Protein AF-A0ABD5VBH8-F1 (afdb_monomer)

Foldseek 3Di:
DFAAQPQPRHTDDPPQDWQWDQDPVGIGIHRDLVSQCVVVVHDSVVSVCRSPPPPPDD

Structure (mmCIF, N/CA/C/O backbone):
data_AF-A0ABD5VBH8-F1
#
_entry.id   AF-A0ABD5VBH8-F1
#
loop_
_atom_site.group_PDB
_atom_site.id
_atom_site.type_symbol
_atom_site.label_atom_id
_atom_site.label_alt_id
_atom_site.label_comp_id
_atom_site.label_asym_id
_atom_site.label_entity_id
_atom_site.label_seq_id
_atom_site.pdbx_PDB_ins_code
_atom_site.Cartn_x
_atom_site.Cartn_y
_atom_site.Cartn_z
_atom_site.occupancy
_atom_site.B_iso_or_equiv
_atom_site.auth_seq_id
_atom_site.auth_comp_id
_atom_site.auth_asym_id
_atom_site.auth_atom_id
_atom_site.pdbx_PDB_model_num
ATOM 1 N N . MET A 1 1 ? -6.095 -3.818 16.098 1.00 52.03 1 MET A N 1
ATOM 2 C CA . MET A 1 1 ? -5.851 -2.493 15.492 1.00 52.03 1 MET A CA 1
ATOM 3 C C . MET A 1 1 ? -6.377 -2.578 14.074 1.00 52.03 1 MET A C 1
ATOM 5 O O . MET A 1 1 ? -5.909 -3.451 13.356 1.00 52.03 1 MET A O 1
ATOM 9 N N . ALA A 1 2 ? -7.397 -1.793 13.723 1.00 63.62 2 ALA A N 1
ATOM 10 C CA . ALA A 1 2 ? -7.876 -1.725 12.343 1.00 63.62 2 ALA A CA 1
ATOM 11 C C . ALA A 1 2 ? -6.831 -0.972 11.512 1.00 63.62 2 ALA A C 1
ATOM 13 O O . ALA A 1 2 ? -6.343 0.068 11.960 1.00 63.62 2 ALA A O 1
ATOM 14 N N . GLN A 1 3 ? -6.441 -1.521 10.364 1.00 78.00 3 GLN A N 1
ATOM 15 C CA . GLN A 1 3 ? -5.628 -0.782 9.402 1.00 78.00 3 GLN A CA 1
ATOM 16 C C . GLN A 1 3 ? -6.578 0.095 8.579 1.00 78.00 3 GLN A C 1
ATOM 18 O O . GLN A 1 3 ? -7.748 -0.238 8.426 1.00 78.00 3 GLN A O 1
ATOM 23 N N . THR A 1 4 ? -6.116 1.229 8.074 1.00 85.88 4 THR A N 1
ATOM 24 C CA . THR A 1 4 ? -6.914 2.098 7.196 1.00 85.88 4 THR A CA 1
ATOM 25 C C . THR A 1 4 ? -6.163 2.311 5.900 1.00 85.88 4 THR A C 1
ATOM 27 O O . THR A 1 4 ? -4.944 2.468 5.919 1.00 85.88 4 THR A O 1
ATOM 30 N N . CYS A 1 5 ? -6.888 2.322 4.785 1.00 85.56 5 CYS A N 1
ATOM 31 C CA . CYS A 1 5 ? -6.318 2.628 3.483 1.00 85.56 5 CYS A CA 1
ATOM 32 C C . CYS A 1 5 ? -5.753 4.049 3.494 1.00 85.56 5 CYS A C 1
ATOM 34 O O . CYS A 1 5 ? -6.496 4.997 3.754 1.00 85.56 5 CYS A O 1
ATOM 36 N N . ALA A 1 6 ? -4.469 4.195 3.175 1.00 83.31 6 ALA A N 1
ATOM 37 C CA . ALA A 1 6 ? -3.794 5.490 3.154 1.00 83.31 6 ALA A CA 1
ATOM 38 C C . ALA A 1 6 ? -4.424 6.471 2.147 1.00 83.31 6 ALA A C 1
ATOM 40 O O . ALA A 1 6 ? -4.400 7.674 2.383 1.00 83.31 6 ALA A O 1
ATOM 41 N N . GLN A 1 7 ? -5.043 5.959 1.072 1.00 85.44 7 GLN A N 1
ATOM 42 C CA . GLN A 1 7 ? -5.640 6.797 0.029 1.00 85.44 7 GLN A CA 1
ATOM 43 C C . GLN A 1 7 ? -7.092 7.197 0.315 1.00 85.44 7 GLN A C 1
ATOM 45 O O . GLN A 1 7 ? -7.439 8.373 0.296 1.00 85.44 7 GLN A O 1
ATOM 50 N N . CYS A 1 8 ? -7.973 6.225 0.562 1.00 84.62 8 CYS A N 1
ATOM 51 C CA . CYS A 1 8 ? -9.414 6.482 0.687 1.00 84.62 8 CYS A CA 1
ATOM 52 C C . CYS A 1 8 ? -9.928 6.476 2.134 1.00 84.62 8 CYS A C 1
ATOM 54 O O . CYS A 1 8 ? -11.125 6.648 2.353 1.00 84.62 8 CYS A O 1
ATOM 56 N N . GLY A 1 9 ? -9.067 6.221 3.126 1.00 85.19 9 GLY A N 1
ATOM 57 C CA . GLY A 1 9 ? -9.439 6.177 4.545 1.00 85.19 9 GLY A CA 1
ATOM 58 C C . GLY A 1 9 ? -10.370 5.021 4.929 1.00 85.19 9 GLY A C 1
ATOM 59 O O . GLY A 1 9 ? -10.840 4.965 6.063 1.00 85.19 9 GLY A O 1
ATOM 60 N N . THR A 1 10 ? -10.648 4.100 4.002 1.00 86.56 10 THR A N 1
ATOM 61 C CA . THR A 1 10 ? -11.505 2.932 4.250 1.00 86.56 10 THR A CA 1
ATOM 62 C C . THR A 1 10 ? -10.850 2.015 5.276 1.00 86.56 10 THR A C 1
ATOM 64 O O . THR A 1 10 ? -9.641 1.776 5.214 1.00 86.56 10 THR A O 1
ATOM 67 N N . ALA A 1 11 ? -11.641 1.515 6.226 1.00 84.81 11 ALA A N 1
ATOM 68 C CA . ALA A 1 11 ? -11.179 0.520 7.184 1.00 84.81 11 ALA A CA 1
ATOM 69 C C . ALA A 1 11 ? -10.823 -0.778 6.447 1.00 84.81 11 ALA A C 1
ATOM 71 O O . ALA A 1 11 ? -11.596 -1.267 5.632 1.00 84.81 11 ALA A O 1
ATOM 72 N N . ILE A 1 12 ? -9.630 -1.291 6.719 1.00 81.44 12 ILE A N 1
ATOM 73 C CA . ILE A 1 12 ? -9.116 -2.555 6.211 1.00 81.44 12 ILE A CA 1
ATOM 74 C C . ILE A 1 12 ? -9.203 -3.546 7.365 1.00 81.44 12 ILE A C 1
ATOM 76 O O . ILE A 1 12 ? -8.443 -3.465 8.341 1.00 81.44 12 ILE A O 1
ATOM 80 N N . ASP A 1 13 ? -10.144 -4.473 7.249 1.00 80.62 13 ASP A N 1
ATOM 81 C CA . ASP A 1 13 ? -10.274 -5.595 8.162 1.00 80.62 13 ASP A CA 1
ATOM 82 C C . ASP A 1 13 ? -9.401 -6.766 7.694 1.00 80.62 13 ASP A C 1
ATOM 84 O O . ASP A 1 13 ? -8.960 -6.830 6.551 1.00 80.62 13 ASP A O 1
ATOM 88 N N . GLY A 1 14 ? -9.114 -7.724 8.579 1.00 64.12 14 GLY A N 1
ATOM 89 C CA . GLY A 1 14 ? -8.188 -8.831 8.281 1.00 64.12 14 GLY A CA 1
ATOM 90 C C . GLY A 1 14 ? -8.600 -9.752 7.119 1.00 64.12 14 GLY A C 1
ATOM 91 O O . GLY A 1 14 ? -7.817 -10.620 6.741 1.00 64.12 14 GLY A O 1
ATOM 92 N N . ALA A 1 15 ? -9.810 -9.580 6.579 1.00 66.25 15 ALA A N 1
ATOM 93 C CA . ALA A 1 15 ? -10.319 -10.274 5.399 1.00 66.25 15 ALA A CA 1
ATOM 94 C C . ALA A 1 15 ? -10.226 -9.437 4.107 1.00 66.25 15 ALA A C 1
ATOM 96 O O . ALA A 1 15 ? -10.385 -9.995 3.021 1.00 66.25 15 ALA A O 1
ATOM 97 N N . ASP A 1 16 ? -9.966 -8.130 4.206 1.00 66.38 16 ASP A N 1
ATOM 98 C CA . ASP A 1 16 ? -9.766 -7.262 3.051 1.00 66.38 16 ASP A CA 1
ATOM 99 C C . ASP A 1 16 ? -8.384 -7.497 2.444 1.00 66.38 16 ASP A C 1
ATOM 101 O O . ASP A 1 16 ? -7.369 -7.625 3.138 1.00 66.38 16 ASP A O 1
ATOM 105 N N . VAL A 1 17 ? -8.346 -7.559 1.114 1.00 63.84 17 VAL A N 1
ATOM 106 C CA . VAL A 1 17 ? -7.091 -7.678 0.376 1.00 63.84 17 VAL A CA 1
ATOM 107 C C . VAL A 1 17 ? -6.284 -6.404 0.623 1.00 63.84 17 VAL A C 1
ATOM 109 O O . VAL A 1 17 ? -6.642 -5.326 0.152 1.00 63.84 17 VAL A O 1
ATOM 112 N N . ARG A 1 18 ? -5.195 -6.533 1.383 1.00 73.94 18 ARG A N 1
ATOM 113 C CA . ARG A 1 18 ? -4.309 -5.424 1.739 1.00 73.94 18 ARG A CA 1
ATOM 114 C C . ARG A 1 18 ? -3.043 -5.452 0.896 1.00 73.94 18 ARG A C 1
ATOM 116 O O . ARG A 1 18 ? -2.348 -6.465 0.84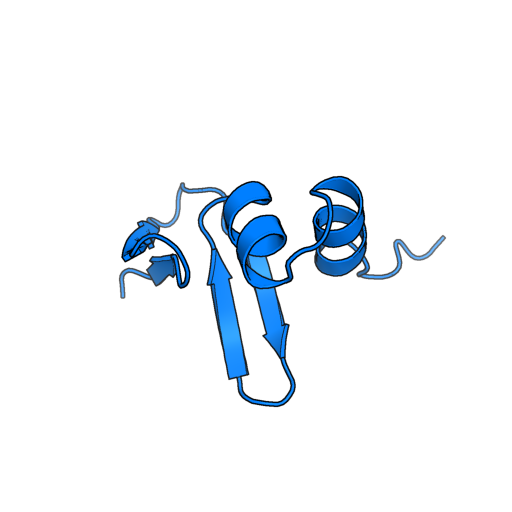4 1.00 73.94 18 ARG A O 1
ATOM 123 N N . TYR A 1 19 ? -2.753 -4.325 0.265 1.00 77.56 19 TYR A N 1
ATOM 124 C CA . TYR A 1 19 ? -1.518 -4.081 -0.464 1.00 77.56 19 TYR A CA 1
ATOM 125 C C . TYR A 1 19 ? -0.639 -3.194 0.401 1.00 77.56 19 TYR A C 1
ATOM 127 O O . TYR A 1 19 ? -1.089 -2.144 0.861 1.00 77.56 19 TYR A O 1
ATOM 135 N N . THR A 1 20 ? 0.584 -3.634 0.656 1.00 74.94 20 THR A N 1
ATOM 136 C CA . THR A 1 20 ? 1.503 -2.938 1.553 1.00 74.94 20 THR A CA 1
ATOM 137 C C . THR A 1 20 ? 2.674 -2.427 0.742 1.00 74.94 20 THR A C 1
ATOM 139 O O . THR A 1 20 ? 3.338 -3.205 0.064 1.00 74.94 20 THR A O 1
ATOM 142 N N . GLU A 1 21 ? 2.929 -1.129 0.821 1.00 75.12 21 GLU A N 1
ATOM 143 C CA . GLU A 1 21 ? 4.071 -0.499 0.174 1.00 75.12 21 GLU A CA 1
ATOM 144 C C . GLU A 1 21 ? 5.091 -0.092 1.227 1.00 75.12 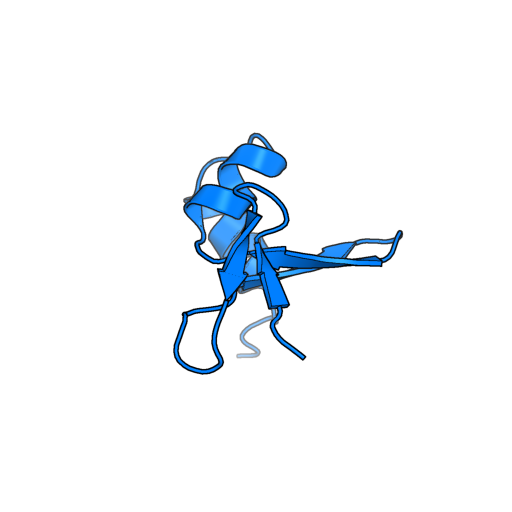21 GLU A C 1
ATOM 146 O O . GLU A 1 21 ? 4.776 0.623 2.181 1.00 75.12 21 GLU A O 1
ATOM 151 N N . HIS A 1 22 ? 6.327 -0.539 1.045 1.00 71.88 22 HIS A N 1
ATOM 152 C CA . HIS A 1 22 ? 7.445 -0.116 1.872 1.00 71.88 22 HIS A CA 1
ATOM 153 C C . HIS A 1 22 ? 8.143 1.062 1.190 1.00 71.88 22 HIS A C 1
ATOM 155 O O . HIS A 1 22 ? 8.822 0.887 0.180 1.00 71.88 22 HIS A O 1
ATOM 161 N N . ARG A 1 23 ? 7.981 2.264 1.747 1.00 67.75 23 ARG A N 1
ATOM 162 C CA . ARG A 1 23 ? 8.699 3.471 1.322 1.00 67.75 23 ARG A CA 1
ATOM 163 C C . ARG A 1 23 ? 9.864 3.762 2.268 1.00 67.75 23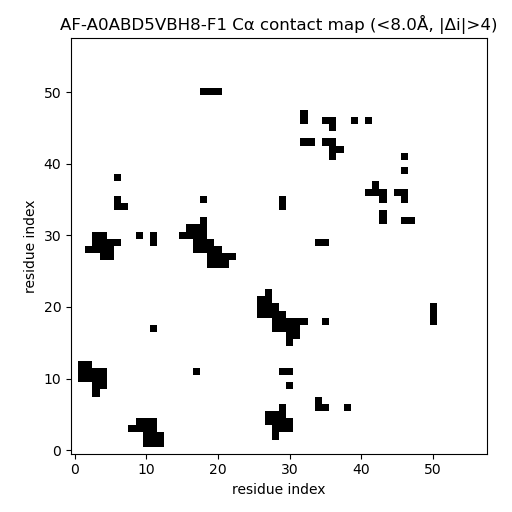 ARG A C 1
ATOM 165 O O . ARG A 1 23 ? 9.932 3.240 3.379 1.00 67.75 23 ARG A O 1
ATOM 172 N N . ALA A 1 24 ? 10.778 4.633 1.844 1.00 73.56 24 ALA A N 1
ATOM 173 C CA . ALA A 1 24 ? 11.904 5.063 2.679 1.00 73.56 24 ALA A CA 1
ATOM 174 C C . ALA A 1 24 ? 11.446 5.711 4.003 1.00 73.56 24 ALA A C 1
ATOM 176 O O . ALA A 1 24 ? 12.127 5.600 5.020 1.00 73.56 24 ALA A O 1
ATOM 177 N N . ASP A 1 25 ? 10.275 6.348 3.983 1.00 76.00 25 ASP A N 1
ATOM 178 C CA . ASP A 1 25 ? 9.713 7.123 5.090 1.00 76.00 25 ASP A CA 1
ATOM 179 C C . ASP A 1 25 ? 8.755 6.316 5.984 1.00 76.00 25 ASP A C 1
ATOM 181 O O . ASP A 1 25 ? 8.305 6.814 7.018 1.00 76.00 25 ASP A O 1
ATOM 185 N N . GLY A 1 26 ? 8.419 5.076 5.612 1.00 78.19 26 GLY A N 1
ATOM 186 C CA . GLY A 1 26 ? 7.447 4.271 6.348 1.00 78.19 26 GLY A CA 1
ATOM 187 C C . GLY A 1 26 ? 6.812 3.150 5.532 1.00 78.19 26 GLY A C 1
ATOM 188 O O . GLY A 1 26 ? 7.251 2.799 4.443 1.00 78.19 26 GLY A O 1
ATOM 189 N N . THR A 1 27 ? 5.773 2.537 6.093 1.00 77.56 27 THR A N 1
ATOM 190 C CA . THR A 1 27 ? 4.996 1.486 5.429 1.0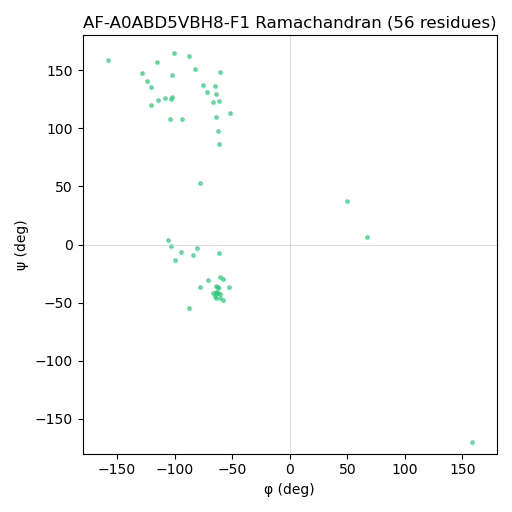0 77.56 27 THR A CA 1
ATOM 191 C C . THR A 1 27 ? 3.550 1.936 5.317 1.00 77.56 27 THR A C 1
ATOM 193 O O . THR A 1 27 ? 2.906 2.176 6.338 1.00 77.56 27 THR A O 1
ATOM 196 N N . ASP A 1 28 ? 3.048 2.028 4.089 1.00 81.69 28 ASP A N 1
ATOM 197 C CA . ASP A 1 28 ? 1.671 2.407 3.786 1.00 81.69 28 ASP A CA 1
ATOM 198 C C . ASP A 1 28 ? 0.840 1.169 3.440 1.00 81.69 28 ASP A C 1
ATOM 200 O O . ASP A 1 28 ? 1.336 0.192 2.877 1.00 81.69 28 ASP A O 1
ATOM 204 N N . THR A 1 29 ? -0.438 1.180 3.821 1.00 82.38 29 THR A N 1
ATOM 205 C CA . THR A 1 29 ? -1.375 0.077 3.559 1.00 82.38 29 THR A CA 1
ATOM 206 C C . THR A 1 29 ? -2.546 0.576 2.724 1.00 82.38 29 THR A C 1
ATOM 208 O O . THR A 1 29 ? -3.136 1.614 3.027 1.00 82.38 29 THR A O 1
ATOM 211 N N . TYR A 1 30 ? -2.925 -0.189 1.705 1.00 85.12 30 TYR A N 1
ATOM 212 C CA . TYR A 1 30 ? -4.004 0.140 0.779 1.00 85.12 30 TYR A CA 1
ATOM 213 C C . TYR A 1 30 ? -5.003 -1.004 0.659 1.00 85.12 30 TYR A C 1
ATOM 215 O O . TYR A 1 30 ? -4.638 -2.176 0.723 1.00 85.12 30 TYR A O 1
ATOM 223 N N . CYS A 1 31 ? -6.271 -0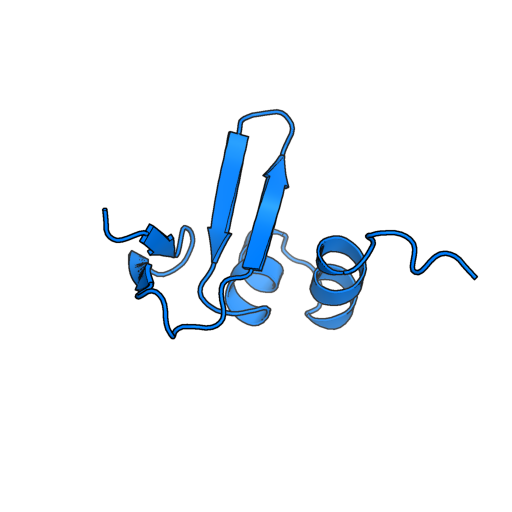.659 0.436 1.00 85.06 31 CYS A N 1
ATOM 224 C CA . CYS A 1 31 ? -7.355 -1.630 0.268 1.00 85.06 31 CYS A CA 1
ATOM 225 C C . CYS A 1 31 ? -7.479 -2.179 -1.167 1.00 85.06 31 CYS A C 1
ATOM 227 O O . CYS A 1 31 ? -8.283 -3.070 -1.418 1.00 85.06 31 CYS A O 1
ATOM 229 N N . SER A 1 32 ? -6.751 -1.621 -2.143 1.00 82.81 32 SER A N 1
ATOM 230 C CA . SER A 1 32 ? -6.784 -2.075 -3.541 1.00 82.81 32 SER A CA 1
ATOM 231 C C . SER A 1 32 ? -5.527 -1.663 -4.315 1.00 82.81 32 SER A C 1
ATOM 233 O O . SER A 1 32 ? -4.877 -0.684 -3.940 1.00 82.81 32 SER A O 1
ATOM 235 N N . VAL A 1 33 ? -5.225 -2.358 -5.425 1.00 81.00 33 VAL A N 1
ATOM 236 C CA . VAL A 1 33 ? -4.159 -1.936 -6.359 1.00 81.00 33 VAL A CA 1
ATOM 237 C C . VAL A 1 33 ? -4.485 -0.570 -6.964 1.00 81.00 33 VAL A C 1
ATOM 239 O O . VAL A 1 33 ? -3.609 0.266 -7.127 1.00 81.00 33 VAL A O 1
ATOM 242 N N . ASN A 1 34 ? -5.758 -0.293 -7.236 1.00 81.62 34 ASN A N 1
ATOM 243 C CA . ASN A 1 34 ? -6.157 0.999 -7.778 1.00 81.62 34 ASN A CA 1
ATOM 244 C C . ASN A 1 34 ? -5.837 2.157 -6.813 1.00 81.62 34 ASN A C 1
ATOM 246 O O . ASN A 1 34 ? -5.388 3.213 -7.240 1.00 81.62 34 ASN A O 1
ATOM 250 N N . CYS A 1 35 ? -6.001 1.947 -5.500 1.00 82.12 35 CYS A N 1
ATOM 251 C CA . CYS A 1 35 ? -5.648 2.953 -4.496 1.00 82.12 35 CYS A CA 1
ATOM 252 C C . CYS A 1 35 ? -4.150 3.264 -4.455 1.00 82.12 35 CYS A C 1
ATOM 254 O O . CYS A 1 35 ? -3.803 4.412 -4.211 1.00 82.12 35 CYS A O 1
ATOM 256 N N . ILE A 1 36 ? -3.277 2.279 -4.678 1.00 78.44 36 ILE A N 1
ATOM 257 C CA . ILE A 1 36 ? -1.835 2.545 -4.736 1.00 78.44 36 ILE A CA 1
ATOM 258 C C . ILE A 1 36 ? -1.424 3.167 -6.077 1.00 78.44 36 ILE A C 1
ATOM 260 O O . ILE A 1 36 ? -0.589 4.061 -6.108 1.00 78.44 36 ILE A O 1
ATOM 264 N N . ALA A 1 37 ? -2.048 2.743 -7.179 1.00 81.44 37 ALA A N 1
ATOM 265 C CA . ALA A 1 37 ? -1.761 3.237 -8.521 1.00 81.44 37 ALA A CA 1
ATOM 266 C C . ALA A 1 37 ? -2.073 4.735 -8.633 1.00 81.44 37 ALA A C 1
ATOM 268 O O . ALA A 1 37 ? -1.284 5.506 -9.175 1.00 81.44 37 ALA A O 1
ATOM 269 N N . ASP A 1 38 ? -3.194 5.147 -8.036 1.00 80.56 38 ASP A N 1
ATOM 270 C CA . ASP A 1 38 ? -3.625 6.541 -7.969 1.00 80.56 38 ASP A CA 1
ATOM 271 C C . ASP A 1 38 ? -2.655 7.419 -7.156 1.00 80.56 38 ASP A C 1
ATOM 273 O O . ASP A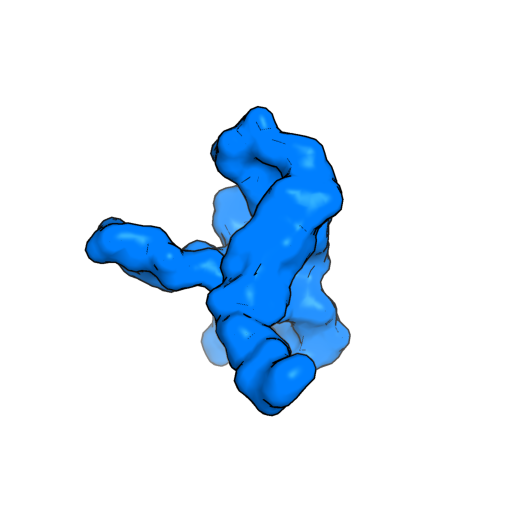 1 38 ? -2.313 8.515 -7.595 1.00 80.56 38 ASP A O 1
ATOM 277 N N . VAL A 1 39 ? -2.155 6.913 -6.020 1.00 74.88 39 VAL A N 1
ATOM 278 C CA . VAL A 1 39 ? -1.177 7.610 -5.158 1.00 74.88 39 VAL A CA 1
ATOM 279 C C . VAL A 1 39 ? 0.150 7.820 -5.870 1.00 74.88 39 VAL A C 1
ATOM 281 O O . VAL A 1 39 ? 0.703 8.918 -5.838 1.00 74.88 39 VAL A O 1
ATOM 284 N N . ASP A 1 40 ? 0.657 6.778 -6.524 1.00 72.56 40 ASP A N 1
ATOM 285 C CA . ASP A 1 40 ? 1.941 6.838 -7.220 1.00 72.56 40 ASP A CA 1
ATOM 286 C C . ASP A 1 40 ? 1.840 7.504 -8.603 1.00 72.56 40 ASP A C 1
ATOM 288 O O . ASP A 1 40 ? 2.854 7.681 -9.280 1.00 72.56 40 ASP A O 1
ATOM 292 N N . HIS A 1 41 ? 0.630 7.887 -9.034 1.00 77.62 41 HIS A N 1
ATOM 293 C CA . HIS A 1 41 ? 0.338 8.369 -10.388 1.00 77.62 41 HIS A CA 1
ATOM 294 C C . HIS A 1 41 ? 0.889 7.435 -11.480 1.00 77.62 41 HIS A C 1
ATOM 296 O O . HIS A 1 41 ? 1.373 7.879 -12.525 1.00 77.62 41 HIS A O 1
ATOM 302 N N . VAL A 1 42 ? 0.826 6.128 -11.230 1.00 76.75 42 VAL A N 1
ATOM 303 C CA . VAL A 1 42 ? 1.257 5.079 -12.157 1.00 76.75 42 VAL A CA 1
ATOM 304 C C . VAL A 1 42 ? 0.067 4.237 -12.587 1.00 76.75 42 VAL A C 1
ATOM 306 O O . VAL A 1 42 ? -0.926 4.122 -11.877 1.00 76.75 42 VAL A O 1
ATOM 309 N N . ASP A 1 43 ? 0.178 3.585 -13.740 1.00 77.81 43 ASP A N 1
ATOM 310 C CA . ASP A 1 43 ? -0.807 2.585 -14.138 1.00 77.81 43 ASP A CA 1
ATOM 311 C C . A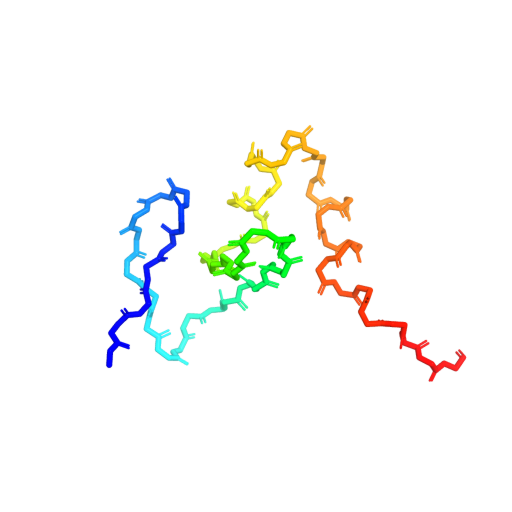SP A 1 43 ? -0.884 1.422 -13.138 1.00 77.81 43 ASP A C 1
ATOM 313 O O . ASP A 1 43 ? 0.125 0.989 -12.571 1.00 77.81 43 ASP A O 1
ATOM 317 N N . GLU A 1 44 ? -2.080 0.842 -13.004 1.00 73.25 44 GLU A N 1
ATOM 318 C CA . GLU A 1 44 ? -2.348 -0.311 -12.134 1.00 73.25 44 GLU A CA 1
ATOM 319 C C . GLU A 1 44 ? -1.377 -1.471 -12.396 1.00 73.25 44 GLU A C 1
ATOM 321 O O . GLU A 1 44 ? -0.926 -2.130 -11.462 1.00 73.25 44 GLU A O 1
ATOM 326 N N . HIS A 1 45 ? -0.994 -1.692 -13.660 1.00 74.69 45 HIS A N 1
ATOM 327 C CA . HIS A 1 45 ? -0.012 -2.713 -14.022 1.00 74.69 45 HIS A CA 1
ATOM 328 C C . HIS A 1 45 ? 1.349 -2.453 -13.368 1.00 74.69 45 HIS A C 1
ATOM 330 O O . HIS A 1 45 ? 1.933 -3.367 -12.798 1.00 74.69 45 HIS A O 1
ATOM 336 N N . THR A 1 46 ? 1.839 -1.215 -13.419 1.00 75.81 46 THR A N 1
ATOM 337 C CA . THR A 1 46 ? 3.115 -0.811 -12.813 1.00 75.81 46 THR A CA 1
ATOM 338 C C . THR A 1 46 ? 3.051 -0.902 -11.294 1.00 75.81 46 THR A C 1
ATOM 340 O O . THR A 1 46 ? 3.982 -1.416 -10.676 1.00 75.81 46 THR A O 1
ATOM 343 N N . ALA A 1 47 ? 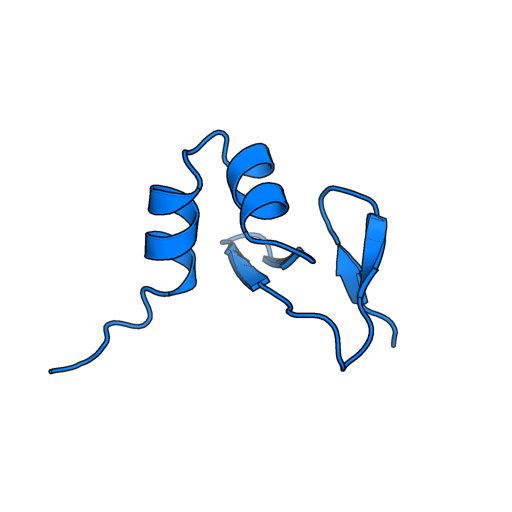1.940 -0.467 -10.693 1.00 76.88 47 ALA A N 1
ATOM 344 C CA . ALA A 1 47 ? 1.713 -0.602 -9.257 1.00 76.88 47 ALA A CA 1
ATOM 345 C C . ALA A 1 47 ? 1.703 -2.075 -8.825 1.00 76.88 47 ALA A C 1
ATOM 347 O O . ALA A 1 47 ? 2.330 -2.442 -7.834 1.00 76.88 47 ALA A O 1
ATOM 348 N N . ARG A 1 48 ? 1.052 -2.942 -9.609 1.00 73.38 48 ARG A N 1
ATOM 349 C CA . ARG A 1 48 ? 1.049 -4.386 -9.380 1.00 73.38 48 ARG A CA 1
ATOM 350 C C . ARG A 1 48 ? 2.447 -4.970 -9.545 1.00 73.38 48 ARG A C 1
ATOM 352 O O . ARG A 1 48 ? 2.868 -5.743 -8.704 1.00 73.38 48 ARG A O 1
ATOM 359 N N . THR A 1 49 ? 3.200 -4.594 -10.572 1.00 73.69 49 THR A N 1
ATOM 360 C CA . THR A 1 49 ? 4.581 -5.068 -10.702 1.00 73.69 49 THR A CA 1
ATOM 361 C C . THR A 1 49 ? 5.398 -4.677 -9.476 1.00 73.69 49 THR A C 1
ATOM 363 O O . THR A 1 49 ? 5.984 -5.554 -8.881 1.00 73.69 49 THR A O 1
ATOM 366 N N . ARG A 1 50 ? 5.342 -3.428 -9.003 1.00 70.31 50 ARG A N 1
ATOM 367 C CA . ARG A 1 50 ? 6.099 -2.986 -7.815 1.00 70.31 50 ARG A CA 1
ATOM 368 C C . ARG A 1 50 ? 5.692 -3.668 -6.508 1.00 70.31 50 ARG A C 1
ATOM 370 O O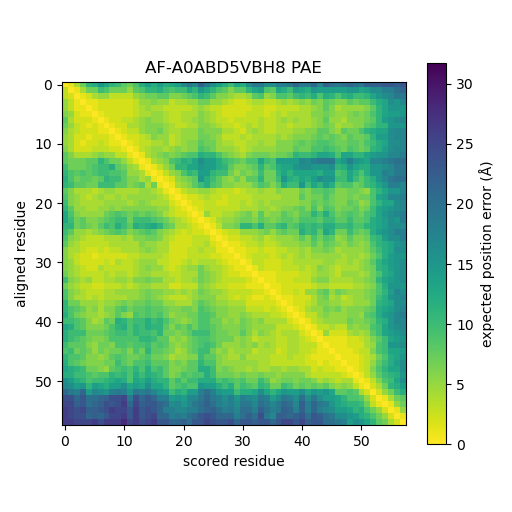 . ARG A 1 50 ? 6.556 -3.989 -5.705 1.00 70.31 50 ARG A O 1
ATOM 377 N N . LEU A 1 51 ? 4.393 -3.867 -6.285 1.00 67.06 51 LEU A N 1
ATOM 378 C CA . LEU A 1 51 ? 3.874 -4.510 -5.071 1.00 67.06 51 LEU A CA 1
ATOM 379 C C . LEU A 1 51 ? 4.168 -6.006 -5.004 1.00 67.06 51 LEU A C 1
ATOM 381 O O . LEU A 1 51 ? 4.250 -6.569 -3.916 1.00 67.06 51 LEU A O 1
ATOM 385 N N . PHE A 1 52 ? 4.242 -6.646 -6.168 1.00 62.44 52 PHE A N 1
ATOM 386 C CA . PHE A 1 52 ? 4.463 -8.078 -6.304 1.00 62.44 52 PHE A CA 1
ATOM 387 C C . PHE A 1 52 ? 5.887 -8.413 -6.774 1.00 62.44 52 PHE A C 1
ATOM 389 O O . PHE A 1 52 ? 6.173 -9.592 -6.935 1.00 62.44 52 PHE A O 1
ATOM 396 N N . ASP A 1 53 ? 6.774 -7.419 -6.927 1.00 47.03 53 ASP A N 1
ATOM 397 C CA . ASP A 1 53 ? 8.234 -7.579 -7.042 1.00 47.03 53 ASP A CA 1
ATOM 398 C C . ASP A 1 53 ? 8.835 -7.837 -5.641 1.00 47.03 53 ASP A C 1
ATOM 400 O O . ASP A 1 53 ? 9.771 -7.190 -5.177 1.00 47.03 53 ASP A O 1
ATOM 404 N N . ASP A 1 54 ? 8.287 -8.829 -4.939 1.00 43.81 54 ASP A N 1
ATOM 405 C CA . ASP A 1 54 ? 9.195 -9.848 -4.431 1.00 43.81 54 ASP A CA 1
ATOM 406 C C . ASP A 1 54 ? 9.689 -10.521 -5.717 1.00 43.81 54 ASP A C 1
ATOM 408 O O . ASP A 1 54 ? 8.836 -10.905 -6.529 1.00 43.81 54 ASP A O 1
ATOM 412 N N . PRO A 1 55 ? 11.000 -10.581 -6.012 1.00 41.56 55 PRO A N 1
ATOM 413 C CA . PRO A 1 55 ? 11.445 -11.367 -7.144 1.00 41.56 55 PRO A CA 1
ATOM 414 C C . PRO A 1 55 ? 10.823 -12.739 -6.935 1.00 41.56 55 PRO A C 1
ATOM 416 O O . PRO A 1 55 ? 11.133 -13.421 -5.961 1.00 41.56 55 PRO A O 1
ATOM 419 N N . LEU A 1 56 ? 9.894 -13.120 -7.809 1.00 44.06 56 LEU A N 1
ATOM 420 C CA . LEU A 1 56 ? 9.511 -14.506 -7.932 1.00 44.06 56 LEU A CA 1
ATOM 421 C C . LEU A 1 56 ? 10.812 -15.189 -8.366 1.00 44.06 56 LEU A C 1
ATOM 423 O O . LEU A 1 56 ? 11.124 -15.226 -9.552 1.00 44.06 56 LEU A O 1
ATOM 427 N N . GLU A 1 57 ? 11.652 -15.579 -7.405 1.00 43.34 57 GLU A N 1
ATOM 428 C CA . GLU A 1 57 ? 12.870 -16.322 -7.660 1.00 43.34 57 GLU A CA 1
ATOM 429 C C . GLU A 1 57 ? 12.434 -17.646 -8.283 1.00 43.34 57 GLU A C 1
ATOM 431 O O . GLU A 1 57 ? 11.992 -18.556 -7.579 1.00 43.34 57 GLU A O 1
ATOM 436 N N . ALA A 1 58 ? 12.500 -17.704 -9.616 1.00 37.03 58 ALA A N 1
ATOM 437 C CA . ALA A 1 58 ? 13.059 -18.793 -10.418 1.00 37.03 58 ALA A CA 1
ATOM 438 C C . ALA A 1 58 ? 13.033 -18.436 -11.915 1.00 37.03 58 ALA A C 1
ATOM 440 O O . ALA A 1 58 ? 11.925 -18.282 -12.479 1.00 37.03 58 ALA A O 1
#

Nearest PDB structures (foldseek):
  7osa-assembly1_eL24  TM=7.142E-01  e=1.116E+00  Saccharomyces cerevisiae
  6y57-assembly1_LW  TM=5.730E-01  e=9.132E-01  Homo sapiens
  8oh6-assembly2_BR  TM=5.664E-01  e=1.276E+00  Candida albicans
  7f5s-assembly1_LW  TM=4.977E-01  e=9.764E-01  Homo sapiens
  5ndg-assembly2_n4  TM=5.437E-01  e=1.905E+00  Saccharomyces cerevisiae

Sequence (58 aa):
MAQTCAQCGTAIDGADVRYTEHRADGTDTYCSVNCIADVDHVDEHTARTRLFDDPLEA

Radius of gyration: 11.62 Å; Cα contacts (8 Å, |Δi|>4): 75; chains: 1; bounding box: 25×27×30 Å

Mean predicted aligned error: 7.84 Å

pLDDT: mean 72.94, std 12.42, range [37.03, 86.56]

Solvent-accessible surface area (backbone atoms only — not comparable to full-atom values): 3606 Å² total; per-residue (Å²): 133,82,45,50,16,74,74,79,64,45,78,36,52,99,85,50,65,71,45,66,47,82,52,100,90,48,76,50,41,23,66,39,61,64,49,48,6,60,73,71,74,42,56,50,68,58,38,47,49,64,66,58,60,56,77,78,86,124

Secondary structure (DSSP, 8-state):
--EE-TTT--EE-TTS--EEEEETTEEEEESSHHHHHHHHT--HHHHHHHHH-S----

Organism: NCBI:txid755308